Protein AF-A0AAW7YVA5-F1 (afdb_monomer)

Organism: NCBI:txid3062664

InterPro domains:
  IPR013785 Aldolase-type TIM barrel [G3DSA:3.20.20.70] (1-45)
  IPR035587 DUS-like, FMN-binding domain [PF01207] (1-40)
  IPR042270 tRNA-dihydrouridine(16) synthase, C-terminal [G3DSA:1.20.225.30] (47-78)

pLDDT: mean 89.85, std 13.23, range [51.41, 98.5]

Mean predicted aligned error: 5.31 Å

Foldseek 3Di:
DEAEDDQQALVSVVVRCVVVVDPHYDDDPNCVVQVCRVCRNVVVDPGDDPVVVVVVLVVVVVPDDPDDCPCPSVVSPD

Radius of gyration: 15.58 Å; Cα contacts (8 Å, |Δi|>4): 77; chains: 1; bounding box: 40×22×36 Å

Sequence (78 aa):
LIANGEIWNPDDAANCQAQSQCENIMLGRGALAVPNLAAWIKGLSSKLTWQELLTLILEYSKYEIEGDKGLYYSNRVK

Structure (mmCIF, N/CA/C/O backbone):
data_AF-A0AAW7YVA5-F1
#
_entry.id   AF-A0AAW7YVA5-F1
#
loop_
_atom_site.group_PDB
_atom_site.id
_atom_site.type_symbol
_atom_site.label_atom_id
_atom_site.label_alt_id
_atom_site.label_comp_id
_atom_site.label_asym_id
_atom_site.label_entity_id
_atom_site.label_seq_id
_atom_site.pdbx_PDB_ins_code
_atom_site.Cartn_x
_atom_site.Cartn_y
_atom_site.Cartn_z
_atom_site.occupancy
_atom_site.B_iso_or_equiv
_atom_site.auth_seq_id
_atom_site.auth_comp_id
_atom_site.auth_asym_id
_atom_site.auth_atom_id
_atom_site.pdbx_PDB_model_num
ATOM 1 N N . LEU A 1 1 ? 0.477 0.705 20.021 1.00 88.62 1 LEU A N 1
ATOM 2 C CA . LEU A 1 1 ? 0.487 -0.616 19.347 1.00 88.62 1 LEU A CA 1
ATOM 3 C C . LEU A 1 1 ? 0.354 -0.390 17.845 1.00 88.62 1 LEU A C 1
ATOM 5 O O . LEU A 1 1 ? -0.161 0.656 17.461 1.00 88.62 1 LEU A O 1
ATOM 9 N N . ILE A 1 2 ? 0.869 -1.308 17.024 1.00 96.94 2 ILE A N 1
ATOM 10 C CA . ILE A 1 2 ? 0.769 -1.256 15.558 1.00 96.94 2 ILE A CA 1
ATOM 11 C C . ILE A 1 2 ? 0.222 -2.607 15.097 1.00 96.94 2 ILE A C 1
ATOM 13 O O . ILE A 1 2 ? 0.841 -3.629 15.389 1.00 96.94 2 ILE A O 1
ATOM 17 N N . ALA A 1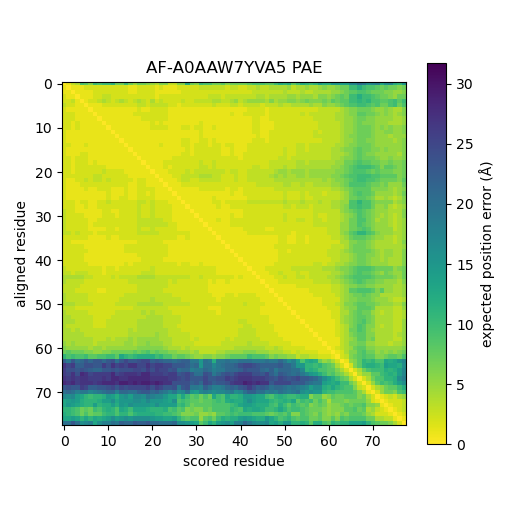 3 ? -0.916 -2.618 14.402 1.00 97.12 3 ALA A N 1
ATOM 18 C CA . ALA A 1 3 ? -1.474 -3.846 13.836 1.00 97.12 3 ALA A CA 1
ATOM 19 C C . ALA A 1 3 ? -0.846 -4.160 12.467 1.00 97.12 3 ALA A C 1
ATOM 21 O O . ALA A 1 3 ? -0.447 -3.259 11.726 1.00 97.12 3 ALA A O 1
ATOM 22 N N . ASN A 1 4 ? -0.716 -5.442 12.125 1.00 96.88 4 ASN A N 1
ATOM 23 C CA . ASN A 1 4 ? -0.091 -5.888 10.880 1.00 96.88 4 ASN A CA 1
ATOM 24 C C . ASN A 1 4 ? -0.733 -7.187 10.380 1.00 96.88 4 ASN A C 1
ATOM 26 O O . ASN A 1 4 ? -1.054 -8.060 11.183 1.00 96.88 4 ASN A O 1
ATOM 30 N N . GLY A 1 5 ? -0.842 -7.322 9.057 1.00 94.56 5 GLY A N 1
ATOM 31 C CA . GLY A 1 5 ? -1.286 -8.545 8.386 1.00 94.56 5 GLY A CA 1
ATOM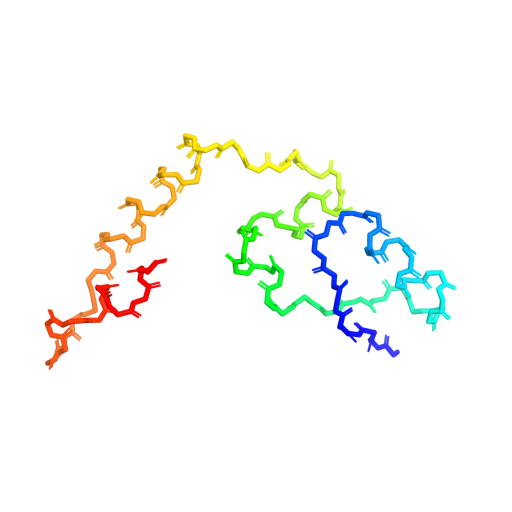 32 C C . GLY A 1 5 ? -2.530 -8.333 7.528 1.00 94.56 5 GLY A C 1
ATOM 33 O O . GLY A 1 5 ? -3.449 -7.637 7.936 1.00 94.56 5 GLY A O 1
ATOM 34 N N . GLU A 1 6 ? -2.534 -8.933 6.335 1.00 96.81 6 GLU A N 1
ATOM 35 C CA . GLU A 1 6 ? -3.686 -8.998 5.417 1.00 96.81 6 GLU A CA 1
ATOM 36 C C . GLU A 1 6 ? -4.352 -7.663 5.040 1.00 96.81 6 GLU A C 1
ATOM 38 O O . GLU A 1 6 ? -5.563 -7.592 4.871 1.00 96.81 6 GLU A O 1
ATOM 43 N N . ILE A 1 7 ? -3.551 -6.609 4.850 1.00 98.50 7 ILE A N 1
ATOM 44 C CA . ILE A 1 7 ? -4.026 -5.305 4.368 1.00 98.50 7 ILE A CA 1
ATOM 45 C C . ILE A 1 7 ? -3.652 -5.142 2.892 1.00 98.50 7 ILE A C 1
ATOM 47 O O . ILE A 1 7 ? -2.477 -4.928 2.571 1.00 98.50 7 ILE A O 1
ATOM 51 N N . TRP A 1 8 ? -4.643 -5.239 2.004 1.00 98.06 8 TRP A N 1
ATOM 52 C CA . TRP A 1 8 ? -4.481 -5.194 0.546 1.00 98.06 8 TRP A CA 1
ATOM 53 C C . TRP A 1 8 ? -5.222 -4.020 -0.112 1.00 98.06 8 TRP A C 1
ATOM 55 O O . TRP A 1 8 ? -4.932 -3.676 -1.260 1.00 98.06 8 TRP A O 1
ATOM 65 N N . ASN A 1 9 ? -6.164 -3.399 0.600 1.00 98.31 9 ASN A N 1
ATOM 66 C CA . ASN A 1 9 ? -6.972 -2.267 0.142 1.00 98.31 9 ASN A CA 1
ATOM 67 C C . ASN A 1 9 ? -7.430 -1.381 1.340 1.00 98.31 9 ASN A C 1
ATOM 69 O O . ASN A 1 9 ? -7.157 -1.731 2.493 1.00 98.31 9 ASN A O 1
ATOM 73 N N . PRO A 1 10 ? -8.088 -0.226 1.103 1.00 98.50 10 PRO A N 1
ATOM 74 C CA . PRO A 1 10 ? -8.591 0.646 2.170 1.00 98.50 10 PRO A CA 1
ATOM 75 C C . PRO A 1 10 ? -9.608 -0.000 3.115 1.00 98.50 10 PRO A C 1
ATOM 77 O O . PRO A 1 10 ? -9.569 0.282 4.312 1.00 98.50 10 PRO A O 1
ATOM 80 N N . ASP A 1 11 ? -10.468 -0.888 2.615 1.00 98.38 11 ASP A N 1
ATOM 81 C CA . ASP A 1 11 ? -11.456 -1.584 3.444 1.00 98.38 11 ASP A CA 1
ATOM 82 C C . ASP A 1 11 ? -10.760 -2.536 4.424 1.00 98.38 11 ASP A C 1
ATOM 84 O O . ASP A 1 11 ? -11.104 -2.569 5.605 1.00 98.38 11 ASP A O 1
ATOM 88 N N . ASP A 1 12 ? -9.713 -3.246 3.989 1.00 98.44 12 ASP A N 1
ATOM 89 C CA . ASP A 1 12 ? -8.901 -4.089 4.878 1.00 98.44 12 ASP A CA 1
ATOM 90 C C . ASP A 1 12 ? -8.221 -3.259 5.975 1.00 98.44 12 ASP A C 1
ATOM 92 O O . ASP A 1 12 ? -8.153 -3.685 7.128 1.00 98.44 12 ASP A O 1
ATOM 96 N N . ALA A 1 13 ? -7.726 -2.063 5.635 1.00 98.25 13 ALA A N 1
ATOM 97 C CA . ALA A 1 13 ? -7.097 -1.161 6.595 1.00 98.25 13 ALA A CA 1
ATOM 98 C C . ALA A 1 13 ? -8.103 -0.683 7.652 1.00 98.25 13 ALA A C 1
ATOM 100 O O . ALA A 1 13 ? -7.825 -0.790 8.848 1.00 98.25 13 ALA A O 1
ATOM 101 N N . ALA A 1 14 ? -9.285 -0.235 7.217 1.00 98.06 14 ALA A N 1
ATOM 102 C CA . ALA A 1 14 ? -10.365 0.179 8.108 1.00 98.06 14 ALA A CA 1
ATOM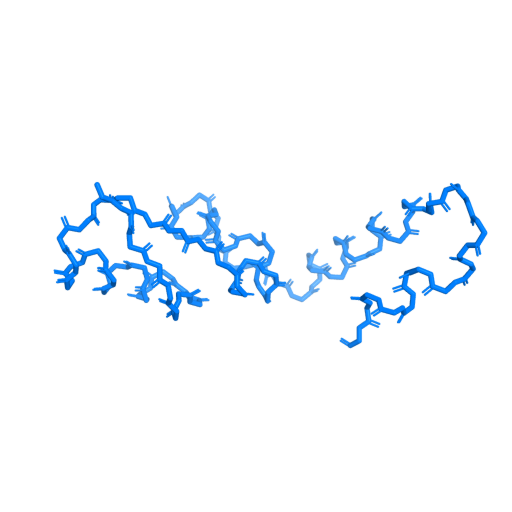 103 C C . ALA A 1 14 ? -10.825 -0.979 9.011 1.00 98.06 14 ALA A C 1
ATOM 105 O O . ALA A 1 14 ? -10.956 -0.812 10.225 1.00 98.06 14 ALA A O 1
ATOM 106 N N . ASN A 1 15 ? -10.986 -2.177 8.442 1.00 98.19 15 ASN A N 1
ATOM 107 C CA . ASN A 1 15 ? -11.336 -3.386 9.185 1.00 98.19 15 ASN A CA 1
ATOM 108 C C . ASN A 1 15 ? -10.256 -3.764 10.208 1.00 98.19 15 ASN A C 1
ATOM 110 O O . ASN A 1 15 ? -10.578 -4.090 11.352 1.00 98.19 15 ASN A O 1
ATOM 114 N N . CYS A 1 16 ? -8.978 -3.689 9.830 1.00 98.06 16 CYS A N 1
ATOM 115 C CA . CYS A 1 16 ? -7.852 -3.967 10.717 1.00 98.06 16 CYS A CA 1
ATOM 116 C C . CYS A 1 16 ? -7.835 -3.003 11.910 1.00 98.06 16 CYS A C 1
ATOM 118 O O . CYS A 1 16 ? -7.726 -3.447 13.055 1.00 98.06 16 CYS A O 1
ATOM 120 N 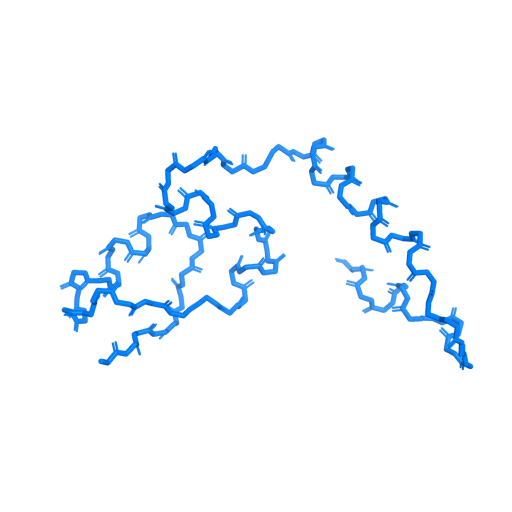N . GLN A 1 17 ? -8.001 -1.699 11.670 1.00 97.81 17 GLN A N 1
ATOM 121 C CA . GLN A 1 17 ? -8.067 -0.688 12.730 1.00 97.81 17 GLN A CA 1
ATOM 122 C C . GLN A 1 17 ? -9.278 -0.915 13.647 1.00 97.81 17 GLN A C 1
ATOM 124 O O . GLN A 1 17 ? -9.132 -0.906 14.869 1.00 97.81 17 GLN A O 1
ATOM 129 N N . ALA A 1 18 ? -10.453 -1.207 13.077 1.00 97.88 18 ALA A N 1
ATOM 130 C CA . ALA A 1 18 ? -11.671 -1.468 13.841 1.00 97.88 18 ALA A CA 1
ATOM 131 C C . ALA A 1 18 ? -11.565 -2.724 14.723 1.00 97.88 18 ALA A C 1
ATOM 133 O O . ALA A 1 18 ? -11.998 -2.708 15.872 1.00 97.88 18 ALA A O 1
ATOM 134 N N . GLN A 1 19 ? -10.969 -3.812 14.233 1.00 97.81 19 GLN A N 1
ATOM 135 C CA . GLN A 1 19 ? -10.841 -5.049 15.013 1.00 97.81 19 GLN A CA 1
ATOM 136 C C . GLN A 1 19 ? -9.729 -4.968 16.063 1.00 97.81 19 GLN A C 1
ATOM 138 O O . GLN A 1 19 ? -9.901 -5.424 17.190 1.00 97.81 19 GLN A O 1
ATOM 143 N N . SER A 1 20 ? -8.586 -4.386 15.699 1.00 97.44 20 SER A N 1
ATOM 144 C CA . SER A 1 20 ? -7.415 -4.310 16.580 1.00 97.44 20 SER A CA 1
ATOM 145 C C . SER A 1 20 ? -7.453 -3.138 17.560 1.00 97.44 20 SER A C 1
ATOM 147 O O . SER A 1 20 ? -6.621 -3.088 18.466 1.00 97.44 20 SER A O 1
ATOM 149 N N . GLN A 1 21 ? -8.360 -2.175 17.354 1.00 97.12 21 GLN A N 1
ATOM 150 C CA . GLN A 1 21 ? -8.404 -0.893 18.068 1.00 97.12 21 GLN A CA 1
ATOM 151 C C . GLN A 1 21 ? -7.078 -0.108 17.971 1.00 97.12 21 GLN A C 1
ATOM 153 O O . GLN A 1 21 ? -6.795 0.773 18.783 1.00 97.12 21 GLN A O 1
ATOM 158 N N . CYS A 1 22 ? -6.236 -0.431 16.982 1.00 97.50 22 CYS A N 1
ATOM 159 C CA . CYS A 1 22 ? -5.001 0.287 16.706 1.00 97.50 22 CYS A CA 1
ATOM 160 C C . CYS A 1 22 ? -5.262 1.370 15.663 1.00 97.50 22 CYS A C 1
ATOM 162 O O . CYS A 1 22 ? -5.737 1.083 14.572 1.00 97.50 22 CYS A O 1
ATOM 164 N N . GLU A 1 23 ? -4.863 2.603 15.964 1.00 95.81 23 GLU A N 1
ATOM 165 C CA . GLU A 1 23 ? -4.826 3.677 14.966 1.00 95.81 23 GLU A CA 1
ATOM 166 C C . GLU A 1 23 ? -3.722 3.425 13.927 1.00 95.81 23 GLU A C 1
ATOM 168 O O . GLU A 1 23 ? -3.918 3.604 12.727 1.00 95.81 23 GLU A O 1
ATOM 173 N N . ASN A 1 24 ? -2.559 2.952 14.382 1.00 97.62 24 ASN A N 1
ATOM 174 C CA . ASN A 1 24 ? -1.406 2.698 13.526 1.00 97.62 24 ASN A CA 1
ATOM 175 C C . ASN A 1 24 ? -1.425 1.270 12.964 1.00 97.62 24 ASN A C 1
ATOM 177 O O . ASN A 1 24 ? -1.580 0.299 13.710 1.00 97.62 24 ASN A O 1
ATOM 181 N N . ILE A 1 25 ? -1.169 1.147 11.661 1.00 98.00 25 ILE A N 1
ATOM 182 C CA . ILE A 1 25 ? -1.056 -0.126 10.939 1.00 98.00 25 ILE A CA 1
ATOM 183 C C . ILE A 1 25 ? 0.258 -0.198 10.155 1.00 98.00 25 ILE A C 1
ATOM 185 O O . ILE A 1 25 ? 0.775 0.817 9.689 1.00 98.00 25 ILE A O 1
ATOM 189 N N . MET A 1 26 ? 0.801 -1.403 9.992 1.00 98.25 26 MET A N 1
ATOM 190 C CA . MET A 1 26 ? 1.986 -1.672 9.178 1.00 98.25 26 MET 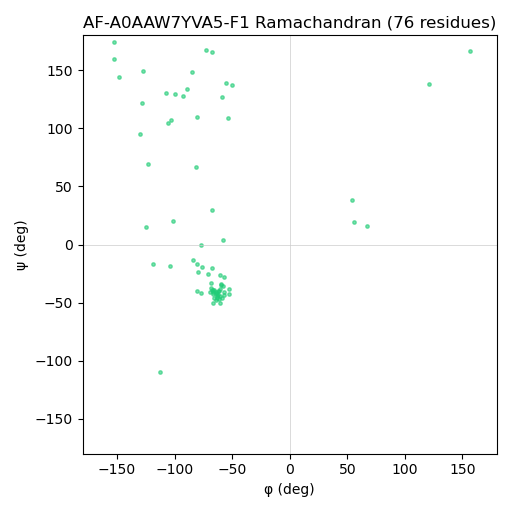A CA 1
ATOM 191 C C . MET A 1 26 ? 1.584 -2.407 7.900 1.00 98.25 26 MET A C 1
ATOM 193 O O . MET A 1 26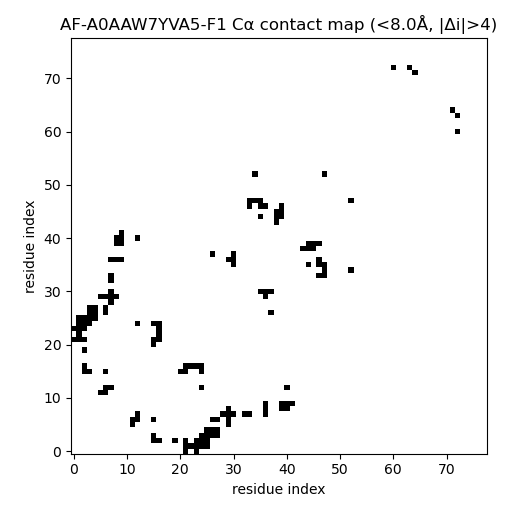 ? 0.913 -3.438 7.957 1.00 98.25 26 MET A O 1
ATOM 197 N N . LEU A 1 27 ? 2.056 -1.918 6.753 1.00 98.06 27 LEU A N 1
ATOM 198 C CA . LEU A 1 27 ? 1.841 -2.538 5.447 1.00 98.06 27 LEU A CA 1
ATOM 199 C C . LEU A 1 27 ? 3.075 -3.349 5.043 1.00 98.06 27 LEU A C 1
ATOM 201 O O . LEU A 1 27 ? 4.193 -2.846 5.087 1.00 98.06 27 LEU A O 1
ATOM 205 N N . GLY A 1 28 ? 2.860 -4.604 4.649 1.00 96.50 28 GLY A N 1
ATOM 206 C CA . GLY A 1 28 ? 3.906 -5.494 4.144 1.00 96.50 28 GLY A CA 1
ATOM 207 C C . GLY A 1 28 ? 3.694 -5.798 2.665 1.00 96.50 28 GLY A C 1
ATOM 208 O O . GLY A 1 28 ? 3.814 -4.927 1.809 1.00 96.50 28 GLY A O 1
ATOM 209 N N . ARG A 1 29 ? 3.315 -7.045 2.366 1.00 97.44 29 ARG A N 1
ATOM 210 C CA . ARG A 1 29 ? 3.100 -7.547 0.996 1.00 97.44 29 ARG A CA 1
ATOM 211 C C . ARG A 1 29 ? 2.142 -6.688 0.165 1.00 97.44 29 ARG A C 1
ATOM 213 O O . ARG A 1 29 ? 2.411 -6.467 -1.012 1.00 97.44 29 ARG A O 1
ATOM 220 N N . GLY A 1 30 ? 1.081 -6.158 0.777 1.00 97.00 30 GLY A N 1
ATOM 221 C CA . GLY A 1 30 ? 0.130 -5.274 0.101 1.00 97.00 30 GLY A CA 1
ATOM 222 C C . GLY A 1 30 ? 0.779 -4.026 -0.502 1.00 97.00 30 GLY A C 1
ATOM 223 O O . GLY A 1 30 ? 0.411 -3.632 -1.602 1.00 97.00 30 GLY A O 1
ATOM 224 N N . ALA A 1 31 ? 1.797 -3.454 0.150 1.00 96.50 31 ALA A N 1
ATOM 225 C CA . ALA A 1 31 ? 2.500 -2.279 -0.367 1.00 96.50 31 ALA A CA 1
ATOM 226 C C . ALA A 1 31 ? 3.368 -2.591 -1.598 1.00 96.50 31 ALA A C 1
ATOM 228 O O . ALA A 1 31 ? 3.602 -1.706 -2.411 1.00 96.50 31 ALA A O 1
ATOM 229 N N . LEU A 1 32 ? 3.826 -3.838 -1.763 1.00 92.88 32 LEU A N 1
ATOM 230 C CA . LEU A 1 32 ? 4.517 -4.263 -2.983 1.00 92.88 32 LEU A CA 1
ATOM 231 C C . LEU A 1 32 ? 3.520 -4.578 -4.107 1.00 92.88 32 LEU A C 1
ATOM 233 O O . LEU A 1 32 ? 3.756 -4.223 -5.256 1.00 92.88 32 LEU A O 1
ATOM 237 N N . ALA A 1 33 ? 2.399 -5.224 -3.770 1.00 93.81 33 ALA A N 1
ATOM 238 C CA . ALA A 1 33 ? 1.351 -5.572 -4.731 1.00 93.81 33 ALA A CA 1
ATOM 239 C C . ALA A 1 33 ? 0.602 -4.338 -5.270 1.00 93.81 33 ALA A C 1
ATOM 241 O O . ALA A 1 33 ? 0.166 -4.321 -6.419 1.00 93.81 33 ALA A O 1
ATOM 242 N N . VAL A 1 34 ? 0.450 -3.304 -4.442 1.00 96.88 34 VAL A N 1
ATOM 243 C CA . VAL A 1 34 ? -0.157 -2.019 -4.795 1.00 96.88 34 VAL A CA 1
ATOM 244 C C . VAL A 1 34 ? 0.806 -0.918 -4.335 1.00 96.88 34 VAL A C 1
ATOM 246 O O . VAL A 1 34 ? 0.751 -0.512 -3.174 1.00 96.88 34 VAL A O 1
ATOM 249 N N . PRO A 1 35 ? 1.692 -0.414 -5.218 1.00 96.50 35 PRO A N 1
ATOM 250 C CA . PRO A 1 35 ? 2.780 0.487 -4.821 1.00 96.50 35 PRO A CA 1
ATOM 251 C C . PRO A 1 35 ? 2.337 1.766 -4.106 1.00 96.50 35 PRO A C 1
ATOM 253 O O . PRO A 1 35 ? 3.069 2.304 -3.279 1.00 96.50 35 PRO A O 1
ATOM 256 N N . ASN A 1 36 ? 1.119 2.244 -4.380 1.00 97.81 36 ASN A N 1
ATOM 257 C CA . ASN A 1 36 ? 0.543 3.411 -3.719 1.00 97.81 36 ASN A CA 1
ATOM 258 C C . ASN A 1 36 ? -0.476 3.069 -2.616 1.00 97.81 36 ASN A C 1
ATOM 260 O O . ASN A 1 36 ? -1.272 3.932 -2.246 1.00 97.81 36 ASN A O 1
ATOM 264 N N . LEU A 1 37 ? -0.460 1.848 -2.063 1.00 98.44 37 LEU A N 1
ATOM 265 C CA . LEU A 1 37 ? -1.453 1.384 -1.082 1.00 98.44 37 LEU A CA 1
ATOM 266 C C . LEU A 1 37 ? -1.602 2.340 0.107 1.00 98.44 37 LEU A C 1
ATOM 268 O O . LEU A 1 37 ? -2.716 2.648 0.510 1.00 98.44 37 LEU A O 1
ATOM 272 N N . ALA A 1 38 ? -0.495 2.856 0.644 1.00 98.19 38 ALA A N 1
ATOM 273 C CA . ALA A 1 38 ? -0.539 3.790 1.768 1.00 98.19 38 ALA A CA 1
ATOM 274 C C . ALA A 1 38 ? -1.253 5.107 1.417 1.00 98.19 38 ALA A C 1
ATOM 276 O O . ALA A 1 38 ? -2.036 5.617 2.216 1.00 98.19 38 ALA A O 1
ATOM 277 N N . ALA A 1 39 ? -1.000 5.652 0.223 1.00 98.44 39 ALA A N 1
ATOM 278 C CA . ALA A 1 39 ? -1.666 6.863 -0.251 1.00 98.44 39 ALA A CA 1
ATOM 279 C C . ALA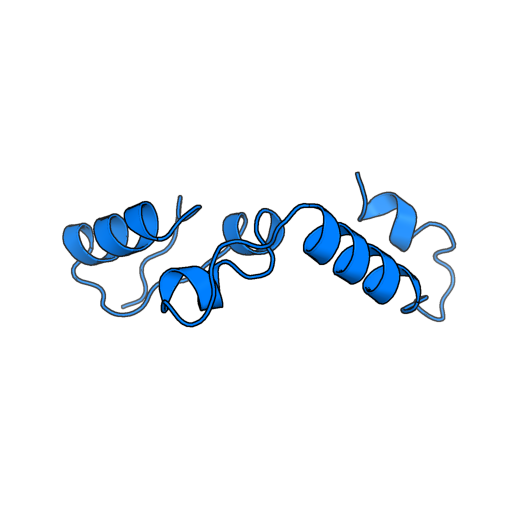 A 1 39 ? -3.155 6.605 -0.519 1.00 98.44 39 ALA A C 1
ATOM 281 O O . ALA A 1 39 ? -3.991 7.439 -0.173 1.00 98.44 39 ALA A O 1
ATOM 282 N N . TRP A 1 40 ? -3.485 5.424 -1.049 1.00 98.38 40 TRP A N 1
ATOM 283 C CA . TRP A 1 40 ? -4.863 5.006 -1.280 1.00 98.38 40 TRP A CA 1
ATOM 284 C C . TRP A 1 40 ? -5.657 4.814 0.014 1.00 98.38 40 TRP A C 1
ATOM 286 O O . TRP A 1 40 ? -6.749 5.362 0.137 1.00 98.38 40 TRP A O 1
ATOM 296 N N . ILE A 1 41 ? -5.083 4.141 1.016 1.00 98.38 41 ILE A N 1
ATOM 297 C CA . ILE A 1 41 ? -5.678 4.003 2.358 1.00 98.38 41 ILE A CA 1
ATOM 298 C C . ILE A 1 41 ? -5.941 5.376 2.985 1.00 98.38 41 ILE A C 1
ATOM 300 O O . ILE A 1 41 ? -6.986 5.593 3.588 1.00 98.38 41 ILE A O 1
ATOM 304 N N . LYS A 1 42 ? -5.010 6.323 2.825 1.00 97.94 42 LYS A N 1
ATOM 305 C CA . LYS A 1 42 ? -5.155 7.685 3.357 1.00 97.94 42 LYS A CA 1
ATOM 306 C C . LYS A 1 42 ? -6.100 8.579 2.543 1.00 97.94 42 LYS A C 1
ATOM 308 O O . LYS A 1 42 ? -6.253 9.745 2.892 1.00 97.94 42 LYS A O 1
ATOM 313 N N . GLY A 1 43 ? -6.688 8.079 1.453 1.00 97.56 43 GLY A N 1
ATOM 314 C CA . GLY A 1 43 ? -7.543 8.869 0.563 1.00 97.56 43 GLY A CA 1
ATOM 315 C C . GLY A 1 43 ? -6.803 9.973 -0.203 1.00 97.56 43 GLY A C 1
ATOM 316 O O . GLY A 1 43 ? -7.438 10.877 -0.734 1.00 97.56 43 GLY A O 1
ATOM 317 N N . LEU A 1 44 ? -5.469 9.916 -0.266 1.00 98.19 44 LEU A N 1
ATOM 318 C CA . LEU A 1 44 ? -4.642 10.898 -0.977 1.00 98.19 44 LEU A CA 1
ATOM 319 C C . LEU A 1 44 ? -4.615 10.645 -2.491 1.00 98.19 44 LEU A C 1
ATOM 321 O O . LEU A 1 44 ? -4.352 11.558 -3.268 1.00 98.19 44 LEU A O 1
ATOM 325 N N . SER A 1 45 ? -4.872 9.406 -2.912 1.00 97.31 45 SER A N 1
ATOM 326 C CA . SER A 1 45 ? -4.971 9.007 -4.318 1.00 97.31 45 SER A CA 1
ATOM 327 C C . SER A 1 45 ? -5.892 7.797 -4.468 1.00 97.31 45 SER A C 1
ATOM 329 O O . SER A 1 45 ? -6.072 7.036 -3.524 1.00 97.31 45 SER A O 1
ATOM 331 N N . SER A 1 46 ? -6.424 7.542 -5.661 1.00 97.50 46 SER A N 1
ATOM 332 C CA . SER A 1 46 ? -6.997 6.228 -5.982 1.00 97.50 46 SER A CA 1
ATOM 333 C C . SER A 1 46 ? -5.893 5.184 -6.175 1.00 97.50 46 SER A C 1
ATOM 335 O O . SER A 1 46 ? -4.722 5.533 -6.323 1.00 97.50 46 SER A O 1
ATOM 337 N N . LYS A 1 47 ? -6.249 3.895 -6.210 1.00 97.75 47 LYS A N 1
ATOM 338 C CA . LYS A 1 47 ? -5.344 2.829 -6.669 1.00 97.75 47 LYS A CA 1
ATOM 339 C C . LYS A 1 47 ? -4.740 3.202 -8.031 1.00 97.75 47 LYS A C 1
ATOM 341 O O . LYS A 1 47 ? -5.479 3.676 -8.894 1.00 97.75 47 LYS A O 1
ATOM 346 N N . LEU A 1 48 ? -3.435 2.969 -8.217 1.00 97.44 48 LEU A N 1
ATOM 347 C CA . LEU A 1 48 ? -2.798 3.191 -9.520 1.00 97.44 48 LEU A CA 1
ATOM 348 C C . LEU A 1 48 ? -3.505 2.400 -10.623 1.00 97.44 48 LEU A C 1
ATOM 350 O O . LEU A 1 48 ? -3.847 1.223 -10.457 1.00 97.44 48 LEU A O 1
ATOM 354 N N . THR A 1 49 ? -3.664 3.046 -11.769 1.00 97.69 49 THR A N 1
ATOM 355 C CA . THR A 1 49 ? -4.011 2.394 -13.029 1.00 97.69 49 THR A CA 1
ATOM 356 C C . THR A 1 49 ? -2.861 1.511 -13.515 1.00 97.69 49 THR A C 1
ATOM 358 O O . THR A 1 49 ? -1.716 1.619 -13.066 1.00 97.69 49 THR A O 1
ATOM 361 N N . TRP A 1 50 ? -3.150 0.635 -14.480 1.00 95.38 50 TRP A N 1
ATOM 362 C CA . TRP A 1 50 ? -2.117 -0.194 -15.100 1.00 95.38 50 TRP A CA 1
ATOM 363 C C . TRP A 1 50 ? -1.030 0.653 -15.779 1.00 95.38 50 TRP A C 1
ATOM 365 O O . TRP A 1 50 ? 0.152 0.344 -15.674 1.00 95.38 50 TRP A O 1
ATOM 375 N N . GLN A 1 51 ? -1.415 1.754 -16.424 1.00 97.50 51 GLN A N 1
ATOM 376 C CA . GLN A 1 51 ? -0.498 2.663 -17.112 1.00 97.50 51 GLN A CA 1
ATOM 377 C C . GLN A 1 51 ? 0.446 3.386 -16.139 1.00 97.50 51 GLN A C 1
ATOM 379 O O . GLN A 1 51 ? 1.645 3.489 -16.401 1.00 97.50 51 GLN A O 1
ATOM 384 N N . GLU A 1 52 ? -0.065 3.855 -14.999 1.00 96.94 52 GLU A N 1
ATOM 385 C CA . GLU A 1 52 ? 0.766 4.465 -13.951 1.00 96.94 52 GLU A CA 1
ATOM 386 C C . GLU A 1 52 ? 1.713 3.438 -13.320 1.00 96.94 52 GLU A C 1
ATOM 388 O O . GLU A 1 52 ? 2.882 3.739 -13.080 1.00 96.94 52 GLU A O 1
AT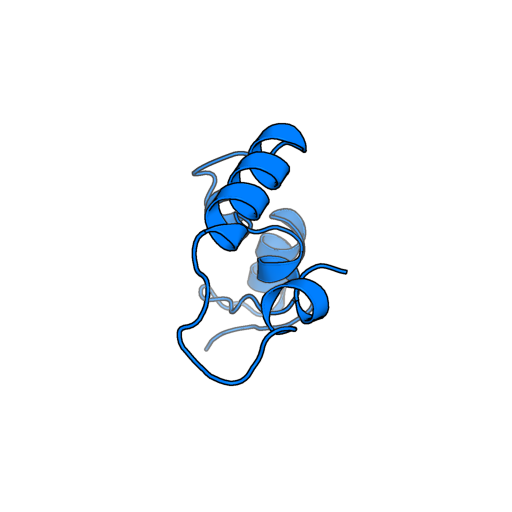OM 393 N N . LEU A 1 53 ? 1.241 2.203 -13.113 1.00 95.19 53 LEU A N 1
ATOM 394 C CA . LEU A 1 53 ? 2.077 1.111 -12.616 1.00 95.19 53 LEU A CA 1
ATOM 395 C C . LEU A 1 53 ? 3.210 0.769 -13.593 1.00 95.19 53 LEU A C 1
ATOM 397 O O . LEU A 1 53 ? 4.361 0.657 -13.177 1.00 95.19 53 LEU A O 1
ATOM 401 N N . LEU A 1 54 ? 2.908 0.645 -14.888 1.00 94.38 54 LEU A N 1
ATOM 402 C CA . LEU A 1 54 ? 3.917 0.437 -15.929 1.00 94.38 54 LEU A CA 1
ATOM 403 C C . LEU A 1 54 ? 4.960 1.554 -15.934 1.00 94.38 54 LEU A C 1
ATOM 405 O O . LEU A 1 54 ? 6.155 1.278 -16.008 1.00 94.38 54 LEU A O 1
ATOM 409 N N . THR A 1 55 ? 4.514 2.803 -15.806 1.00 95.31 55 THR A N 1
ATOM 410 C CA . THR A 1 55 ? 5.409 3.963 -15.722 1.00 95.31 55 THR A CA 1
ATOM 411 C C . THR A 1 55 ? 6.352 3.830 -14.526 1.00 95.31 55 THR A C 1
ATOM 413 O O . THR A 1 55 ? 7.560 3.976 -14.680 1.00 95.31 55 THR A O 1
ATOM 416 N N . LEU A 1 56 ? 5.835 3.453 -13.352 1.00 93.31 56 LEU A N 1
ATOM 417 C CA . LEU A 1 56 ? 6.650 3.229 -12.157 1.00 93.31 56 LEU A CA 1
ATOM 418 C C . LEU A 1 56 ? 7.672 2.093 -12.337 1.00 93.31 56 LEU A C 1
ATOM 420 O O . LEU A 1 56 ? 8.811 2.221 -11.895 1.00 93.31 56 LEU A O 1
ATOM 424 N N . ILE A 1 57 ? 7.294 0.995 -12.998 1.00 90.88 57 ILE A N 1
ATOM 425 C CA . ILE A 1 57 ? 8.193 -0.140 -13.273 1.00 90.88 57 ILE A CA 1
ATOM 426 C C . ILE A 1 57 ? 9.317 0.257 -14.244 1.00 90.88 57 ILE A C 1
ATOM 428 O O . ILE A 1 57 ? 10.461 -0.167 -14.057 1.00 90.88 57 ILE A O 1
ATOM 432 N N . LEU A 1 58 ? 9.006 1.076 -15.254 1.00 90.38 58 LEU A N 1
ATOM 433 C CA . LEU A 1 58 ? 9.989 1.633 -16.189 1.00 90.38 58 LEU A CA 1
ATOM 434 C C . LEU A 1 58 ? 10.934 2.622 -15.502 1.00 90.38 58 LEU A C 1
ATOM 436 O O . LEU A 1 58 ? 12.127 2.620 -15.780 1.00 90.38 58 LEU A O 1
ATOM 440 N N . GLU A 1 59 ? 10.440 3.449 -14.580 1.00 90.12 59 GLU A N 1
ATOM 441 C CA . GLU A 1 59 ? 11.320 4.288 -13.760 1.00 90.12 59 GLU A CA 1
ATOM 442 C C . GLU A 1 59 ? 12.216 3.423 -12.866 1.00 90.12 59 GLU A C 1
ATOM 444 O O . GLU A 1 59 ? 13.422 3.655 -12.795 1.00 90.12 59 GLU A O 1
ATOM 449 N N . TYR A 1 60 ? 11.666 2.368 -12.253 1.00 86.62 60 TYR A N 1
ATOM 450 C CA . TYR A 1 60 ? 12.441 1.440 -11.430 1.00 86.62 60 TYR A CA 1
ATOM 451 C C . TYR A 1 60 ? 13.566 0.750 -12.220 1.00 86.62 60 TYR A C 1
ATOM 453 O O . TYR A 1 60 ? 14.643 0.526 -11.671 1.00 86.62 60 TYR A O 1
ATOM 461 N N . SER A 1 61 ? 13.365 0.465 -13.513 1.00 84.06 61 SER A N 1
ATOM 462 C CA . SER A 1 61 ? 14.380 -0.182 -14.361 1.00 84.06 61 SER A CA 1
ATOM 463 C C . SER A 1 61 ? 15.609 0.674 -14.630 1.00 84.06 61 SER A C 1
ATOM 465 O O . SER A 1 61 ? 16.646 0.135 -14.999 1.00 84.06 61 SER A O 1
ATOM 467 N N . LYS A 1 62 ? 15.506 1.997 -14.468 1.00 83.75 62 LYS A N 1
ATOM 468 C CA . LYS A 1 62 ? 16.634 2.919 -14.657 1.00 83.75 62 LYS A CA 1
ATOM 469 C C . LYS A 1 62 ? 17.614 2.880 -13.490 1.00 83.75 62 LYS A C 1
ATOM 471 O O . LYS A 1 62 ? 18.758 3.292 -13.647 1.00 83.75 62 LYS A O 1
ATOM 476 N N . TYR A 1 63 ? 17.179 2.389 -12.331 1.00 77.69 63 TYR A N 1
ATOM 477 C CA . TYR A 1 63 ? 18.042 2.178 -11.178 1.00 77.69 63 TYR A CA 1
ATOM 478 C C . TYR A 1 63 ? 18.786 0.848 -11.347 1.00 77.69 63 TYR A C 1
ATOM 480 O O . TYR A 1 63 ? 18.547 -0.121 -10.622 1.00 77.69 63 TYR A O 1
ATOM 488 N N . GLU A 1 64 ? 19.680 0.792 -12.340 1.00 65.31 64 GLU A N 1
ATOM 489 C CA . GLU A 1 64 ? 20.710 -0.242 -12.377 1.00 65.31 64 GLU A CA 1
ATOM 490 C C . GLU A 1 64 ? 21.540 -0.131 -11.100 1.00 65.31 64 GLU A C 1
ATOM 492 O O . GLU A 1 64 ? 22.026 0.937 -10.724 1.00 65.31 64 GLU A O 1
ATOM 497 N N . ILE A 1 65 ? 21.673 -1.249 -10.396 1.00 62.12 65 ILE A N 1
ATOM 498 C CA . ILE A 1 65 ? 22.566 -1.319 -9.250 1.00 62.12 65 ILE A CA 1
ATOM 499 C C . ILE A 1 65 ? 23.968 -1.521 -9.809 1.00 62.12 65 ILE A C 1
ATOM 501 O O . ILE A 1 65 ? 24.263 -2.602 -10.315 1.00 62.12 65 ILE A O 1
ATOM 505 N N . GLU A 1 66 ? 24.820 -0.499 -9.705 1.00 51.41 66 GLU A N 1
ATOM 506 C CA . GLU A 1 66 ? 26.258 -0.636 -9.948 1.00 51.41 66 GLU A CA 1
ATOM 507 C C . GLU A 1 66 ? 26.808 -1.783 -9.079 1.00 51.41 66 GLU A C 1
ATOM 509 O O . GLU A 1 66 ? 26.862 -1.698 -7.850 1.00 51.41 66 GLU A O 1
ATOM 514 N N . GLY A 1 67 ? 27.157 -2.905 -9.716 1.00 61.28 67 GLY A N 1
ATOM 515 C CA . GLY A 1 67 ? 27.690 -4.095 -9.056 1.00 61.28 67 GLY A CA 1
ATOM 516 C C . GLY A 1 67 ? 27.475 -5.389 -9.848 1.00 61.28 67 GLY A C 1
ATOM 517 O O . GLY A 1 67 ? 26.676 -5.448 -10.777 1.00 61.28 67 GLY A O 1
ATOM 518 N N . ASP A 1 68 ? 28.180 -6.447 -9.438 1.00 52.66 68 ASP A N 1
ATOM 519 C CA . ASP A 1 68 ? 28.360 -7.756 -10.105 1.00 52.66 68 ASP A CA 1
ATOM 520 C C . ASP A 1 68 ? 27.087 -8.643 -10.200 1.00 52.66 68 ASP A C 1
ATOM 522 O O . ASP A 1 68 ? 27.127 -9.871 -10.146 1.00 52.66 68 ASP A O 1
ATOM 526 N N . LYS A 1 69 ? 25.897 -8.034 -10.277 1.00 58.12 69 LYS A N 1
ATOM 527 C CA . LYS A 1 69 ? 24.597 -8.715 -10.336 1.00 58.12 69 LYS A CA 1
ATOM 528 C C . LYS A 1 69 ? 23.830 -8.300 -11.584 1.00 58.12 69 LYS A C 1
ATOM 530 O O . LYS A 1 69 ? 22.758 -7.707 -11.481 1.00 58.12 69 LYS A O 1
ATOM 535 N N . GLY A 1 70 ? 24.307 -8.730 -12.753 1.00 58.94 70 GLY A N 1
ATOM 536 C CA . GLY A 1 70 ? 23.644 -8.542 -14.058 1.00 58.94 70 GLY A CA 1
ATOM 537 C C . GLY A 1 70 ? 22.218 -9.120 -14.185 1.00 58.94 70 GLY A C 1
ATOM 538 O O . GLY A 1 70 ? 21.628 -9.069 -15.254 1.00 58.94 70 GLY A O 1
ATOM 539 N N . LEU A 1 71 ? 21.644 -9.669 -13.105 1.00 63.12 71 LEU A N 1
ATOM 540 C CA . LEU A 1 71 ? 20.280 -10.206 -13.026 1.00 63.12 71 LEU A CA 1
ATOM 541 C C . LEU A 1 71 ? 19.442 -9.571 -11.896 1.00 63.12 71 LEU A C 1
ATOM 543 O O . LEU A 1 71 ? 18.422 -10.138 -11.501 1.00 63.12 71 LEU A O 1
ATOM 547 N N . TYR A 1 72 ? 19.859 -8.443 -11.306 1.00 69.69 72 TYR A N 1
ATOM 548 C CA . TYR A 1 72 ? 19.139 -7.856 -10.166 1.00 69.69 72 TYR A CA 1
ATOM 549 C C . TYR A 1 72 ? 17.693 -7.479 -10.521 1.00 69.69 72 TYR A C 1
ATOM 551 O O . TYR A 1 72 ? 16.763 -7.907 -9.836 1.00 69.69 72 TYR A O 1
ATOM 559 N N . TYR A 1 73 ? 17.500 -6.743 -11.617 1.00 69.19 73 TYR A N 1
ATOM 560 C CA . TYR A 1 73 ? 16.183 -6.271 -12.043 1.00 69.19 73 TYR A CA 1
ATOM 561 C C . TYR A 1 73 ? 15.255 -7.425 -12.461 1.00 69.19 73 TYR A C 1
ATOM 563 O O . TYR A 1 73 ? 14.161 -7.566 -11.915 1.00 69.19 73 TYR A O 1
ATOM 571 N N . SER A 1 74 ? 15.725 -8.330 -13.328 1.00 71.69 74 SER A N 1
ATOM 572 C CA . SER A 1 74 ? 14.943 -9.481 -13.814 1.00 71.69 74 SER A CA 1
ATOM 573 C C . SER A 1 74 ? 14.487 -10.434 -12.703 1.00 71.69 74 SER A C 1
ATOM 575 O O . SER A 1 74 ? 13.480 -11.116 -12.842 1.00 71.69 74 SER A O 1
ATOM 577 N N . ASN A 1 75 ? 15.202 -10.495 -11.575 1.00 78.75 75 ASN A N 1
ATOM 578 C CA . ASN A 1 75 ? 14.797 -11.317 -10.431 1.00 78.75 75 ASN A CA 1
ATOM 579 C C . ASN A 1 75 ? 13.726 -10.661 -9.544 1.00 78.75 75 ASN A C 1
ATOM 581 O O . ASN A 1 75 ? 13.120 -11.353 -8.719 1.00 78.75 75 ASN A O 1
ATOM 585 N N . ARG A 1 76 ? 13.520 -9.344 -9.669 1.00 77.25 76 ARG A N 1
ATOM 586 C CA . ARG A 1 76 ? 12.582 -8.544 -8.862 1.00 77.25 76 ARG A CA 1
ATOM 587 C C . ARG A 1 76 ? 11.301 -8.179 -9.605 1.00 77.25 76 ARG A C 1
ATOM 589 O O . ARG A 1 76 ? 10.315 -7.868 -8.947 1.00 77.25 76 ARG A O 1
ATOM 596 N N . VAL A 1 77 ? 11.312 -8.267 -10.930 1.00 70.44 77 VAL A N 1
ATOM 597 C CA . VAL A 1 77 ? 10.135 -8.126 -11.788 1.00 70.44 77 VAL A CA 1
ATOM 598 C C . VAL A 1 77 ? 9.756 -9.522 -12.282 1.00 70.44 77 VAL A C 1
ATOM 600 O O . VAL A 1 77 ? 10.465 -10.097 -13.103 1.00 70.44 77 VAL A O 1
ATOM 603 N N . LYS A 1 78 ? 8.691 -10.102 -11.722 1.00 61.22 78 LYS A N 1
ATOM 604 C CA . LYS A 1 78 ? 8.139 -11.410 -12.100 1.00 61.22 78 LYS A CA 1
ATOM 605 C C . LYS A 1 78 ? 6.635 -11.313 -12.276 1.00 61.22 78 LYS A C 1
ATOM 607 O 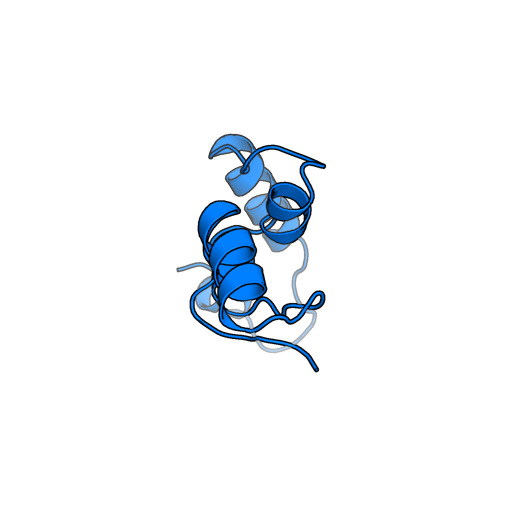O . LYS A 1 78 ? 6.027 -10.546 -11.498 1.00 61.22 78 LYS A O 1
#

Nearest PDB structures (foldseek):
  4yco-assembly2_B  TM=9.456E-01  e=3.607E-05  Escherichia coli K-12
  4ycp-assembly1_A  TM=9.422E-01  e=3.851E-05  Escherichia coli K-12
  4bfa-assembly1_A  TM=9.413E-01  e=5.001E-05  Escherichia coli K-12
  4bfa-assembly2_B  TM=9.384E-01  e=6.085E-05  Escherichia coli K-12
  3w9z-assembly1_A  TM=7.923E-01  e=2.736E-04  Escherichia coli K-12

Solvent-accessible surface area (backbone atoms only — not comparable to full-atom values): 4871 Å² total; per-residue (Å²): 120,69,45,73,74,88,42,74,50,48,67,41,46,54,51,48,27,68,74,67,71,24,90,43,71,54,76,59,71,29,38,71,79,35,78,54,41,69,43,29,54,68,68,75,40,73,78,75,50,72,69,58,48,51,50,51,52,56,56,56,64,69,65,67,70,94,63,101,49,98,54,58,65,69,73,71,59,128

Secondary structure (DSSP, 8-state):
-EEES---SHHHHHHHHHHH--SEEE-SHHHHHSTTHHHHHTTSSPPPPHHHHHHHHHHHHT---SSS-TTHHHHH--